Protein AF-A0A9E2EAE9-F1 (afdb_monomer)

pLDDT: mean 71.38, std 12.09, range [46.88, 89.88]

Radius of gyration: 16.49 Å; Cα contacts (8 Å, |Δi|>4): 16; chains: 1; bounding box: 27×34×46 Å

Nearest PDB structures (foldseek):
  6xdj-assembly1_A  TM=5.184E-01  e=8.277E+00  Serratia sp. FS14

Sequence (67 aa):
MGGFGMFIMVGIIILIVIAVVNLTRGAGNEVSSRVDPKSSSLAILNERYARGEIDHSEYDERKNRLA

Mean predicted aligned error: 13.16 Å

Solvent-accessible surface area (backbone atoms only — not comparable to full-atom values): 4128 Å² total; per-residue (Å²): 142,74,62,68,64,55,55,51,54,53,50,51,54,52,50,51,52,52,51,53,52,52,55,51,62,68,61,66,80,74,75,92,72,93,71,58,74,71,56,50,54,53,49,53,50,50,50,37,44,76,69,62,79,42,53,74,71,59,48,53,58,51,48,67,74,67,109

Structure (mmCIF, N/CA/C/O backbone):
data_AF-A0A9E2EAE9-F1
#
_entry.id   AF-A0A9E2EAE9-F1
#
loop_
_atom_site.group_PDB
_atom_site.id
_atom_site.type_symbol
_atom_site.label_atom_id
_atom_site.label_alt_id
_atom_site.label_comp_id
_atom_site.label_asym_id
_atom_site.label_entity_id
_atom_site.label_seq_id
_atom_site.pdbx_PDB_ins_code
_atom_site.Cartn_x
_atom_site.Cartn_y
_atom_site.Cartn_z
_atom_site.occupancy
_atom_site.B_iso_or_equiv
_atom_site.auth_seq_id
_atom_site.auth_comp_id
_atom_site.auth_asym_id
_atom_site.auth_atom_id
_atom_site.pdbx_PDB_model_num
ATOM 1 N N . MET A 1 1 ? 5.282 -16.898 -29.066 1.00 53.66 1 MET A N 1
ATOM 2 C CA . MET A 1 1 ? 6.221 -15.913 -28.484 1.00 53.66 1 MET A CA 1
A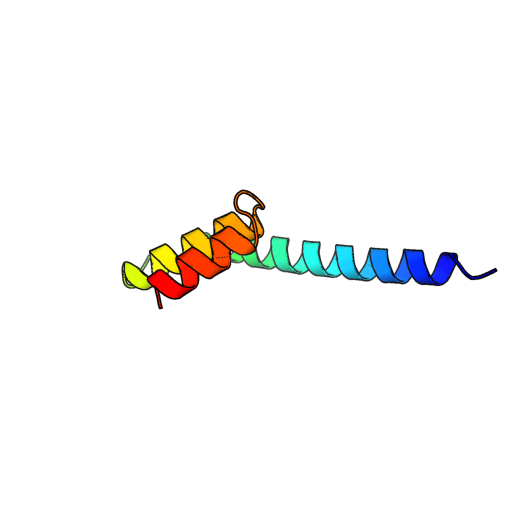TOM 3 C C . MET A 1 1 ? 5.412 -14.767 -27.874 1.00 53.66 1 MET A C 1
ATOM 5 O O . MET A 1 1 ? 5.147 -13.802 -28.568 1.00 53.66 1 MET A O 1
ATOM 9 N N . GLY A 1 2 ? 4.916 -14.900 -26.636 1.00 61.66 2 GLY A N 1
ATOM 10 C CA . GLY A 1 2 ? 4.008 -13.895 -26.040 1.00 61.66 2 GLY A CA 1
ATOM 11 C C . GLY A 1 2 ? 4.109 -13.706 -24.521 1.00 61.66 2 GLY A C 1
ATOM 12 O O . GLY A 1 2 ? 3.429 -12.850 -23.977 1.00 61.66 2 GLY A O 1
ATOM 13 N N . GLY A 1 3 ? 4.962 -14.463 -23.822 1.00 65.88 3 GLY A N 1
ATOM 14 C CA . GLY A 1 3 ? 5.096 -14.352 -22.362 1.00 65.88 3 GLY A CA 1
ATOM 15 C C . GLY A 1 3 ? 6.008 -13.212 -21.902 1.00 65.88 3 GLY A C 1
ATOM 16 O O . GLY A 1 3 ? 5.798 -12.648 -20.836 1.00 65.88 3 GLY A O 1
ATOM 17 N N . PHE A 1 4 ? 6.996 -12.826 -22.716 1.00 72.25 4 PHE A N 1
ATOM 18 C CA . PHE A 1 4 ? 8.039 -11.879 -22.302 1.00 72.25 4 PHE A CA 1
ATOM 19 C C . PHE A 1 4 ? 7.489 -10.474 -22.002 1.00 72.25 4 PHE A C 1
ATOM 21 O O . PHE A 1 4 ? 7.918 -9.833 -21.048 1.00 72.25 4 PHE A O 1
ATOM 28 N N . GLY A 1 5 ? 6.473 -10.029 -22.751 1.00 77.69 5 GLY A N 1
ATOM 29 C CA . GLY A 1 5 ? 5.798 -8.753 -22.494 1.00 77.69 5 GLY A CA 1
ATOM 30 C C . GLY A 1 5 ? 5.032 -8.727 -21.166 1.00 77.69 5 GLY A C 1
ATOM 31 O O . GLY A 1 5 ? 5.023 -7.705 -20.485 1.00 77.69 5 GLY A O 1
ATOM 32 N N . MET A 1 6 ? 4.454 -9.859 -20.751 1.00 76.56 6 MET A N 1
A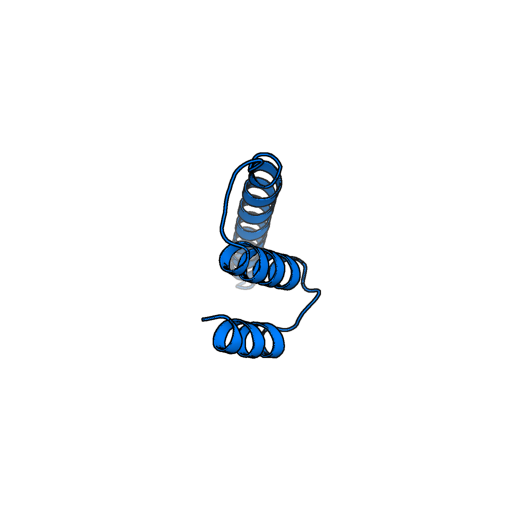TOM 33 C CA . MET A 1 6 ? 3.706 -9.965 -19.494 1.00 76.56 6 MET A CA 1
ATOM 34 C C . MET A 1 6 ? 4.635 -9.895 -18.278 1.00 76.56 6 MET A C 1
ATOM 36 O O . MET A 1 6 ? 4.341 -9.188 -17.317 1.00 76.56 6 MET A O 1
ATOM 40 N N . PHE A 1 7 ? 5.790 -10.563 -18.342 1.00 80.81 7 PHE A N 1
ATOM 41 C CA . PHE A 1 7 ? 6.790 -10.500 -17.273 1.00 80.81 7 PHE A CA 1
ATOM 42 C C . PHE A 1 7 ? 7.367 -9.093 -17.098 1.00 80.81 7 PHE A C 1
ATOM 44 O O . PHE A 1 7 ? 7.528 -8.641 -15.966 1.00 80.81 7 PHE A O 1
ATOM 51 N N . ILE A 1 8 ? 7.613 -8.372 -18.197 1.00 84.88 8 ILE A N 1
ATOM 52 C CA . ILE A 1 8 ? 8.060 -6.972 -18.137 1.00 84.88 8 ILE A CA 1
ATOM 53 C C . ILE A 1 8 ? 6.982 -6.084 -17.506 1.00 84.88 8 ILE A C 1
ATOM 55 O O . ILE A 1 8 ? 7.296 -5.271 -16.640 1.00 84.88 8 ILE A O 1
ATOM 59 N N . MET A 1 9 ? 5.712 -6.270 -17.876 1.00 82.50 9 MET A N 1
ATOM 60 C CA . MET A 1 9 ? 4.608 -5.497 -17.302 1.00 82.50 9 MET A CA 1
ATOM 61 C C . MET A 1 9 ? 4.489 -5.708 -15.783 1.00 82.50 9 MET A C 1
ATOM 63 O O . MET A 1 9 ? 4.377 -4.741 -15.032 1.00 82.50 9 MET A O 1
ATOM 67 N N . VAL A 1 10 ? 4.583 -6.958 -15.318 1.00 85.19 10 VAL A N 1
ATOM 68 C CA . VAL A 1 10 ? 4.561 -7.292 -13.883 1.00 85.19 10 VAL A CA 1
ATOM 69 C C . VAL A 1 10 ? 5.785 -6.723 -13.159 1.00 85.19 10 VAL A C 1
ATOM 71 O O . VAL A 1 10 ? 5.646 -6.157 -12.076 1.00 85.19 10 VAL A O 1
ATOM 74 N N . GLY A 1 11 ? 6.971 -6.796 -13.770 1.00 89.88 11 GLY A N 1
ATOM 75 C CA . GLY A 1 11 ? 8.191 -6.203 -13.218 1.00 89.88 11 GLY A CA 1
ATOM 76 C C . GLY A 1 11 ? 8.085 -4.687 -13.023 1.00 89.88 11 GLY A C 1
ATOM 77 O O . GLY A 1 11 ? 8.495 -4.175 -11.982 1.00 89.88 11 GLY A O 1
ATOM 78 N N . ILE A 1 12 ? 7.473 -3.976 -13.977 1.00 88.56 12 ILE A N 1
ATOM 79 C CA . ILE A 1 12 ? 7.228 -2.527 -13.879 1.00 88.56 12 ILE A CA 1
ATOM 80 C C . ILE A 1 12 ? 6.276 -2.209 -12.720 1.00 88.56 12 ILE A C 1
ATOM 82 O O . ILE A 1 12 ? 6.554 -1.298 -11.942 1.00 88.56 12 ILE A O 1
ATOM 86 N N . ILE A 1 13 ? 5.192 -2.974 -12.557 1.00 86.75 13 ILE A N 1
ATOM 87 C CA . ILE A 1 13 ? 4.243 -2.786 -11.447 1.00 86.75 13 ILE A CA 1
ATOM 88 C C . ILE A 1 13 ? 4.949 -2.961 -10.096 1.00 86.75 13 ILE A C 1
ATOM 90 O O . ILE A 1 13 ? 4.802 -2.119 -9.211 1.00 86.75 13 ILE A O 1
ATOM 94 N N . ILE A 1 14 ? 5.762 -4.010 -9.949 1.00 88.06 14 ILE A N 1
ATOM 95 C CA . ILE A 1 14 ? 6.519 -4.273 -8.716 1.00 88.06 14 ILE A CA 1
ATOM 96 C C . ILE A 1 14 ? 7.497 -3.129 -8.417 1.00 88.06 14 ILE A C 1
ATOM 98 O O . ILE A 1 14 ? 7.577 -2.672 -7.277 1.00 88.06 14 ILE A O 1
ATOM 102 N N . LEU A 1 15 ? 8.203 -2.622 -9.432 1.00 89.75 15 LEU A N 1
ATOM 103 C CA . LEU A 1 15 ? 9.114 -1.484 -9.275 1.00 89.75 15 LEU A CA 1
ATOM 104 C C . LEU A 1 15 ? 8.395 -0.224 -8.788 1.00 89.75 15 LEU A C 1
ATOM 106 O O . LEU A 1 15 ? 8.902 0.460 -7.899 1.00 89.75 15 LEU A O 1
ATOM 110 N N . ILE A 1 16 ? 7.210 0.064 -9.334 1.00 87.50 16 ILE A N 1
ATOM 111 C CA . ILE A 1 16 ? 6.391 1.207 -8.915 1.00 87.50 16 ILE A CA 1
ATOM 112 C C .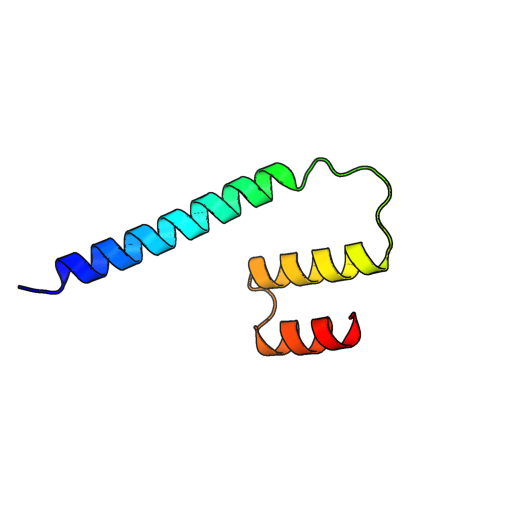 ILE A 1 16 ? 5.975 1.055 -7.449 1.00 87.50 16 ILE A C 1
ATOM 114 O O . ILE A 1 16 ? 6.128 2.001 -6.676 1.00 87.50 16 ILE A O 1
ATOM 118 N N . VAL A 1 17 ? 5.517 -0.132 -7.037 1.00 84.94 17 VAL A N 1
ATOM 119 C CA . VAL A 1 17 ? 5.150 -0.404 -5.636 1.00 84.94 17 VAL A CA 1
ATOM 120 C C . VAL A 1 17 ? 6.345 -0.178 -4.709 1.00 84.94 17 VAL A C 1
ATOM 122 O O . VAL A 1 17 ? 6.217 0.528 -3.712 1.00 84.94 17 VAL A O 1
ATOM 125 N N . ILE A 1 18 ? 7.525 -0.702 -5.053 1.00 82.38 18 ILE A N 1
ATOM 126 C CA . ILE A 1 18 ? 8.743 -0.524 -4.248 1.00 82.38 18 ILE A CA 1
ATOM 127 C C . ILE A 1 18 ? 9.137 0.955 -4.160 1.00 82.38 18 ILE A C 1
ATOM 129 O O . ILE A 1 18 ? 9.479 1.426 -3.076 1.00 82.38 18 ILE A O 1
ATOM 133 N N . ALA A 1 19 ? 9.066 1.698 -5.267 1.00 81.69 19 ALA A N 1
ATOM 134 C CA . ALA A 1 19 ? 9.376 3.124 -5.289 1.00 81.69 19 ALA A CA 1
ATOM 135 C C . ALA A 1 19 ? 8.435 3.920 -4.373 1.00 81.69 19 ALA A C 1
ATOM 137 O O . ALA A 1 19 ? 8.903 4.705 -3.550 1.00 81.69 19 ALA A O 1
ATOM 138 N N . VAL A 1 20 ? 7.125 3.662 -4.449 1.00 80.12 20 VAL A N 1
ATOM 139 C CA . VAL A 1 20 ? 6.119 4.300 -3.584 1.00 80.12 20 VAL A CA 1
ATOM 140 C C . VAL A 1 20 ? 6.340 3.929 -2.115 1.00 80.12 20 VAL A C 1
ATOM 142 O O . VAL A 1 20 ? 6.310 4.802 -1.249 1.00 80.12 20 VAL A O 1
ATOM 145 N N . VAL A 1 21 ? 6.627 2.660 -1.816 1.00 76.06 21 VAL A N 1
ATOM 146 C CA . VAL A 1 21 ? 6.908 2.183 -0.450 1.00 76.06 21 VAL A CA 1
ATOM 147 C C . VAL A 1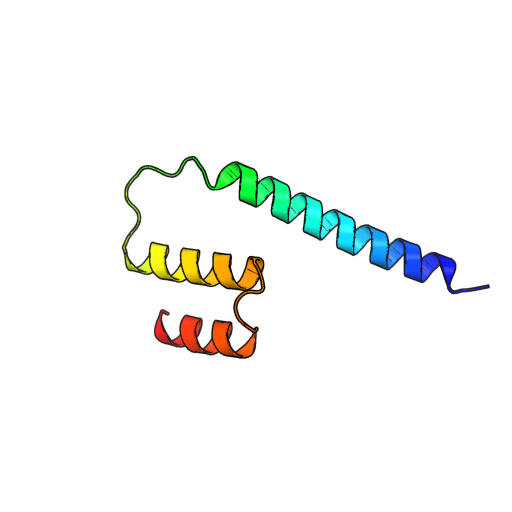 21 ? 8.177 2.819 0.122 1.00 76.06 21 VAL A C 1
ATOM 149 O O . VAL A 1 21 ? 8.214 3.168 1.299 1.00 76.06 21 VAL A O 1
ATOM 152 N N . ASN A 1 22 ? 9.221 3.001 -0.686 1.00 73.94 22 ASN A N 1
ATOM 153 C CA . ASN A 1 22 ? 10.470 3.615 -0.236 1.00 73.94 22 ASN A CA 1
ATOM 154 C C . ASN A 1 22 ? 10.300 5.128 -0.003 1.00 73.94 22 ASN A C 1
ATOM 156 O O . ASN A 1 22 ? 10.732 5.652 1.022 1.00 73.94 22 ASN A O 1
ATOM 160 N N . LEU A 1 23 ? 9.564 5.810 -0.887 1.00 66.75 23 LEU A N 1
ATOM 161 C CA . LEU A 1 23 ? 9.259 7.236 -0.748 1.00 66.75 23 LEU A CA 1
ATOM 162 C C . LEU A 1 23 ? 8.364 7.522 0.470 1.00 66.75 23 LEU A C 1
ATOM 164 O O . LEU A 1 23 ? 8.588 8.485 1.198 1.00 66.75 23 LEU A O 1
ATOM 168 N N . THR A 1 24 ? 7.387 6.651 0.736 1.00 63.09 24 THR A N 1
ATOM 169 C CA . THR A 1 24 ? 6.501 6.763 1.909 1.00 63.09 24 THR A CA 1
ATOM 170 C C . THR A 1 24 ? 7.199 6.381 3.216 1.00 63.09 24 THR A C 1
ATOM 172 O O . THR A 1 24 ? 6.984 7.041 4.229 1.00 63.09 24 THR A O 1
ATOM 175 N N . ARG A 1 25 ? 8.100 5.387 3.209 1.00 59.50 25 ARG A N 1
ATOM 176 C CA . ARG A 1 25 ? 8.949 5.059 4.373 1.00 59.50 25 ARG A CA 1
ATOM 177 C C . ARG A 1 25 ? 9.956 6.153 4.712 1.00 59.50 25 ARG A C 1
ATOM 179 O O . ARG A 1 25 ? 10.220 6.366 5.890 1.00 59.50 25 ARG A O 1
ATOM 186 N N . GLY A 1 26 ? 10.504 6.846 3.714 1.00 48.97 26 GLY A N 1
ATOM 187 C CA . GLY A 1 26 ? 11.400 7.985 3.931 1.00 48.97 26 GLY A CA 1
ATOM 188 C C . GLY A 1 26 ? 10.691 9.207 4.525 1.00 48.97 26 GLY A C 1
ATOM 189 O O . GLY A 1 26 ? 11.284 9.928 5.319 1.00 48.97 26 GLY A O 1
ATOM 190 N N . ALA A 1 27 ? 9.411 9.406 4.198 1.00 53.78 27 ALA A N 1
ATOM 191 C CA . ALA A 1 27 ? 8.622 10.553 4.653 1.00 53.78 27 ALA A CA 1
ATOM 192 C C . ALA A 1 27 ? 7.952 10.369 6.034 1.00 53.78 27 ALA A C 1
ATOM 194 O O . ALA A 1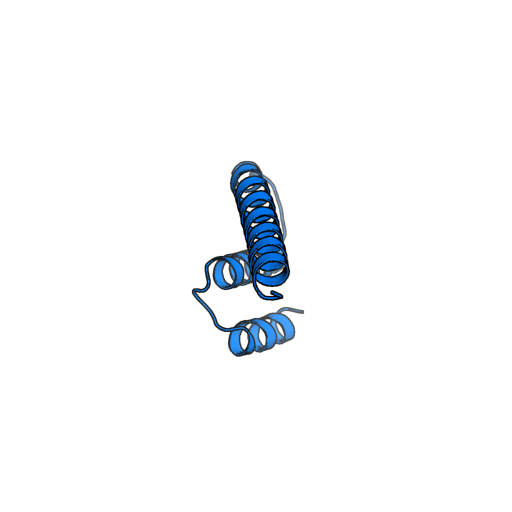 27 ? 7.450 11.333 6.606 1.00 53.78 27 ALA A O 1
ATOM 195 N N . GLY A 1 28 ? 7.934 9.152 6.591 1.00 51.28 28 GLY A N 1
ATOM 196 C CA . GLY A 1 28 ? 7.239 8.845 7.851 1.00 51.28 28 GLY A CA 1
ATOM 197 C C . GLY A 1 28 ? 7.979 9.225 9.141 1.00 51.28 28 GLY A C 1
ATOM 198 O O . GLY A 1 28 ? 7.389 9.141 10.214 1.00 51.28 28 GLY A O 1
ATOM 199 N N . ASN A 1 29 ? 9.247 9.645 9.067 1.00 50.25 29 ASN A N 1
ATOM 200 C CA . ASN A 1 29 ? 10.065 9.927 10.257 1.00 50.25 29 ASN A CA 1
ATOM 201 C C . ASN A 1 29 ? 10.041 11.395 10.721 1.00 50.25 29 ASN A C 1
ATOM 203 O O . ASN A 1 29 ? 10.706 11.722 11.701 1.00 50.25 29 ASN A O 1
ATOM 207 N N . GLU A 1 30 ? 9.272 12.279 10.075 1.00 50.84 30 GLU A N 1
ATOM 208 C CA . GLU A 1 30 ? 9.299 13.717 10.384 1.00 50.84 30 GLU A CA 1
ATOM 209 C C . GLU A 1 30 ? 7.905 14.347 10.538 1.00 50.84 30 GLU A C 1
ATOM 211 O O . GLU A 1 30 ? 7.633 15.429 10.034 1.00 50.84 30 GLU A O 1
ATOM 216 N N . VAL A 1 31 ? 6.994 13.701 11.272 1.00 51.88 31 VAL A N 1
AT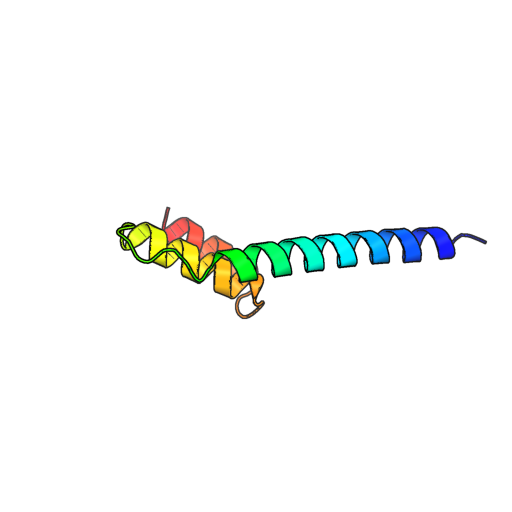OM 217 C CA . VAL A 1 31 ? 5.781 14.389 11.765 1.00 51.88 31 VAL A CA 1
ATOM 218 C C . VAL A 1 31 ? 5.697 14.277 13.281 1.00 51.88 31 VAL A C 1
ATOM 220 O O . VAL A 1 31 ? 4.742 13.794 13.882 1.00 51.88 31 VAL A O 1
ATOM 223 N N . SER A 1 32 ? 6.738 14.805 13.919 1.00 53.78 32 SER A N 1
ATOM 224 C CA . SER A 1 32 ? 6.611 15.391 15.247 1.00 53.78 32 SER A CA 1
ATOM 225 C C . SER A 1 32 ? 5.836 16.700 15.106 1.00 53.78 32 SER A C 1
ATOM 227 O O . SER A 1 32 ? 6.460 17.740 14.931 1.00 53.78 32 SER A O 1
ATOM 229 N N . SER A 1 33 ? 4.498 16.665 15.123 1.00 50.72 33 SER A N 1
ATOM 230 C CA . SER A 1 33 ? 3.636 17.720 15.699 1.00 50.72 33 SER A CA 1
ATOM 231 C C . SER A 1 33 ? 2.160 17.543 15.324 1.00 50.72 33 SER A C 1
ATOM 233 O O . SER A 1 33 ? 1.761 17.775 14.190 1.00 50.72 33 SER A O 1
ATOM 235 N N . ARG A 1 34 ? 1.341 17.274 16.350 1.00 55.34 34 ARG A N 1
ATOM 236 C CA . ARG A 1 34 ? -0.074 17.683 16.463 1.00 55.34 34 ARG A CA 1
ATOM 237 C C . ARG A 1 34 ? -1.049 17.166 15.399 1.00 55.34 34 ARG A C 1
ATOM 239 O O . ARG A 1 34 ? -1.665 17.968 14.703 1.00 55.34 34 ARG A O 1
ATOM 246 N N . VAL A 1 35 ? -1.296 15.860 15.345 1.00 46.88 35 VAL A N 1
ATOM 247 C CA . VAL A 1 35 ? -2.438 15.351 14.570 1.00 46.88 35 VAL A CA 1
ATOM 248 C C . VAL A 1 35 ? -3.334 14.505 15.462 1.00 46.88 35 VAL A C 1
ATOM 250 O O . VAL A 1 35 ? -2.858 13.648 16.206 1.00 46.88 35 VAL A O 1
ATOM 253 N N . ASP A 1 36 ? -4.627 14.816 15.424 1.00 53.91 36 ASP A N 1
ATOM 254 C CA . ASP A 1 36 ? -5.717 14.196 16.166 1.00 53.91 36 ASP A CA 1
ATOM 255 C C . ASP A 1 36 ? -5.540 12.687 16.406 1.00 53.91 36 ASP A C 1
ATOM 257 O O . ASP A 1 36 ? -5.211 11.953 15.468 1.00 53.91 36 ASP A O 1
ATOM 261 N N . PRO A 1 37 ? -5.862 12.168 17.606 1.00 56.22 37 PRO A N 1
ATOM 262 C CA . PRO A 1 37 ? -5.760 10.736 17.912 1.00 56.22 37 PRO A CA 1
ATOM 263 C C . PRO A 1 37 ? -6.565 9.841 16.946 1.00 56.22 37 PRO A C 1
ATOM 265 O O . PRO A 1 37 ? -6.205 8.682 16.725 1.00 56.22 37 PRO A O 1
ATOM 268 N N . LYS A 1 38 ? -7.610 10.386 16.303 1.00 55.31 38 LYS A N 1
ATOM 269 C CA . LYS A 1 38 ? -8.405 9.709 15.260 1.00 55.31 38 LYS A CA 1
ATOM 270 C C . LYS A 1 38 ? -7.643 9.547 13.933 1.00 55.31 38 LYS A C 1
ATOM 272 O O . LYS A 1 38 ? -7.797 8.546 13.242 1.00 55.31 38 LYS A O 1
ATOM 277 N N . SER A 1 39 ? -6.779 10.502 13.592 1.00 57.25 39 SER A N 1
ATOM 278 C CA . SER A 1 39 ? -5.940 10.431 12.388 1.00 57.25 39 SER A CA 1
ATOM 279 C C . SER A 1 39 ? -4.764 9.467 12.569 1.00 57.25 39 SER A C 1
ATOM 281 O O . SER A 1 39 ? -4.438 8.713 11.655 1.00 57.25 39 SER A O 1
ATOM 283 N N . SER A 1 40 ? -4.188 9.417 13.777 1.00 63.94 40 SER A N 1
ATOM 284 C CA . SER A 1 40 ? -3.113 8.485 14.128 1.00 63.94 40 SER A CA 1
ATOM 285 C C . SER A 1 40 ? -3.585 7.031 14.054 1.00 63.94 40 SER A C 1
ATOM 287 O O . SER A 1 40 ? -2.885 6.178 13.517 1.00 63.94 40 SER A O 1
ATOM 289 N N . SER A 1 41 ? -4.808 6.747 14.504 1.00 70.06 41 SER A N 1
ATOM 290 C CA . SER A 1 41 ? -5.368 5.392 14.454 1.00 70.06 41 SER A CA 1
ATOM 291 C C . SER A 1 41 ? -5.624 4.907 13.020 1.00 70.06 41 SER A C 1
ATOM 293 O O . SER A 1 41 ? -5.297 3.760 12.709 1.00 70.06 41 SER A O 1
ATOM 295 N N . LEU A 1 42 ? -6.110 5.773 12.121 1.00 7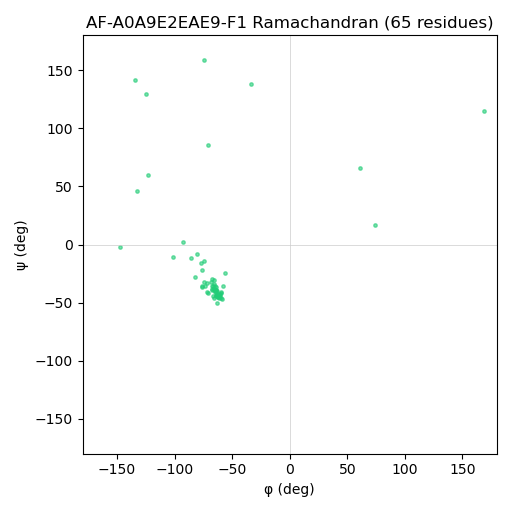4.12 42 LEU A N 1
ATOM 296 C CA . LEU A 1 42 ? -6.205 5.456 10.687 1.00 74.12 42 LEU A CA 1
ATOM 297 C C . LEU A 1 42 ? -4.829 5.313 10.021 1.00 74.12 42 LEU A C 1
ATOM 299 O O . LEU A 1 42 ? -4.643 4.419 9.196 1.00 74.12 42 LEU A O 1
ATOM 303 N N . ALA A 1 43 ? -3.855 6.149 10.391 1.00 73.31 43 ALA A N 1
ATOM 304 C CA . ALA A 1 43 ? -2.491 6.058 9.875 1.00 73.31 43 ALA A CA 1
ATOM 305 C C . ALA A 1 43 ? -1.819 4.732 10.269 1.00 73.31 43 ALA A C 1
ATOM 307 O O . ALA A 1 43 ? -1.261 4.056 9.410 1.00 73.31 43 ALA A O 1
ATOM 308 N N . ILE A 1 44 ? -1.962 4.303 11.527 1.00 79.88 44 ILE A N 1
ATOM 309 C CA . ILE A 1 44 ? -1.453 3.011 12.017 1.00 79.88 44 ILE A CA 1
ATOM 310 C C . ILE A 1 44 ? -2.157 1.838 11.318 1.00 79.88 44 ILE A C 1
ATOM 312 O O . ILE A 1 44 ? -1.541 0.807 11.042 1.00 79.88 44 ILE A O 1
ATOM 316 N N . LEU A 1 45 ? -3.456 1.963 11.032 1.00 78.50 45 LEU A N 1
ATOM 317 C CA . LEU A 1 45 ? -4.197 0.940 10.295 1.00 78.50 45 LEU A CA 1
ATOM 318 C C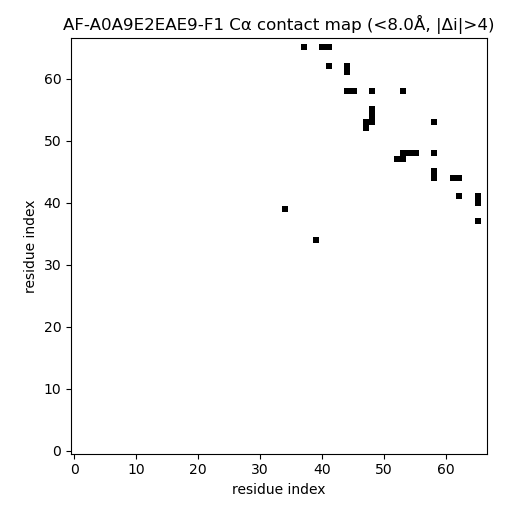 . LEU A 1 45 ? -3.687 0.816 8.849 1.00 78.50 45 LEU A C 1
ATOM 320 O O . LEU A 1 45 ? -3.412 -0.290 8.392 1.00 78.50 45 LEU A O 1
ATOM 324 N N . ASN A 1 46 ? -3.495 1.942 8.158 1.00 77.06 46 ASN A N 1
ATOM 325 C CA . ASN A 1 46 ? -2.896 1.977 6.821 1.00 77.06 46 ASN A CA 1
ATOM 326 C C . ASN A 1 46 ? -1.480 1.400 6.817 1.00 77.06 46 ASN A C 1
ATOM 328 O O . ASN A 1 46 ? -1.127 0.649 5.912 1.00 77.06 46 ASN A O 1
ATOM 332 N N . GLU A 1 47 ? -0.680 1.723 7.832 1.00 76.19 47 GLU A N 1
ATOM 333 C CA . GLU A 1 47 ? 0.681 1.217 7.961 1.00 76.19 47 GLU A CA 1
ATOM 334 C C . GLU A 1 47 ? 0.701 -0.310 8.100 1.00 76.19 47 GLU A C 1
ATOM 336 O O . GLU A 1 47 ? 1.466 -0.976 7.406 1.00 76.19 47 GLU A O 1
ATOM 341 N N . ARG A 1 48 ? -0.173 -0.886 8.936 1.00 78.69 48 ARG A N 1
ATOM 342 C CA . ARG A 1 48 ? -0.260 -2.345 9.112 1.00 78.69 48 ARG A CA 1
ATOM 343 C C . ARG A 1 48 ? -0.769 -3.069 7.870 1.00 78.69 48 ARG A C 1
ATOM 345 O O . ARG A 1 48 ? -0.266 -4.145 7.556 1.00 78.69 48 ARG A O 1
ATOM 352 N N . TYR A 1 49 ? -1.700 -2.467 7.133 1.00 76.25 49 TYR A N 1
ATOM 353 C CA . TYR A 1 49 ? -2.154 -2.998 5.846 1.00 76.25 49 TYR A CA 1
ATOM 354 C C . TYR A 1 49 ? -1.041 -2.948 4.794 1.00 76.25 49 TYR A C 1
ATOM 356 O O . TYR A 1 49 ? -0.775 -3.941 4.124 1.00 76.25 49 TYR A O 1
ATOM 364 N N . ALA A 1 50 ? -0.307 -1.835 4.714 1.00 77.81 50 ALA A N 1
ATOM 365 C CA . ALA A 1 50 ? 0.841 -1.696 3.818 1.00 77.81 50 ALA A CA 1
ATOM 366 C C . ALA A 1 50 ? 2.005 -2.637 4.184 1.00 77.81 50 ALA A C 1
ATOM 368 O O . ALA A 1 50 ? 2.746 -3.073 3.305 1.00 77.81 50 ALA A O 1
ATOM 369 N N . ARG A 1 51 ? 2.160 -2.971 5.472 1.00 74.19 51 ARG A N 1
ATOM 370 C CA . ARG A 1 51 ? 3.093 -4.000 5.960 1.00 74.19 51 ARG A CA 1
ATOM 371 C C . ARG A 1 51 ? 2.610 -5.430 5.681 1.00 74.19 51 ARG A C 1
ATOM 373 O O . ARG A 1 51 ? 3.418 -6.347 5.783 1.00 74.19 51 ARG A O 1
ATOM 380 N N . GLY A 1 52 ? 1.336 -5.622 5.325 1.00 75.00 52 GLY A N 1
ATOM 381 C CA . GLY A 1 52 ? 0.719 -6.937 5.128 1.00 75.00 52 GLY A CA 1
ATOM 382 C C . GLY A 1 52 ? 0.434 -7.692 6.432 1.00 75.00 52 GLY A C 1
ATOM 383 O O . GLY A 1 52 ? 0.226 -8.899 6.401 1.00 75.00 52 GLY A O 1
ATOM 384 N N . GLU A 1 53 ? 0.442 -7.002 7.578 1.00 79.19 53 GLU A N 1
ATOM 385 C CA . GLU A 1 53 ? 0.146 -7.591 8.896 1.00 79.19 53 GLU A CA 1
ATOM 386 C C . GLU A 1 53 ? -1.356 -7.819 9.118 1.00 79.19 53 GLU A C 1
ATOM 388 O O . GLU A 1 53 ? -1.744 -8.539 10.033 1.00 79.19 53 GLU A O 1
ATOM 393 N N . ILE A 1 54 ? -2.195 -7.191 8.294 1.00 78.44 54 ILE A N 1
ATOM 394 C CA . ILE A 1 54 ? -3.653 -7.316 8.306 1.00 78.44 54 ILE A CA 1
ATOM 395 C C . ILE A 1 54 ? -4.164 -7.506 6.883 1.00 78.44 54 ILE A C 1
ATOM 397 O O . ILE A 1 54 ? -3.670 -6.882 5.941 1.00 78.44 54 ILE A O 1
ATOM 401 N N . ASP A 1 55 ? -5.168 -8.365 6.748 1.00 77.50 55 ASP A N 1
ATOM 402 C CA . ASP A 1 55 ? -5.823 -8.656 5.478 1.00 77.50 55 ASP A CA 1
ATOM 403 C C . ASP A 1 55 ? -6.752 -7.507 5.041 1.00 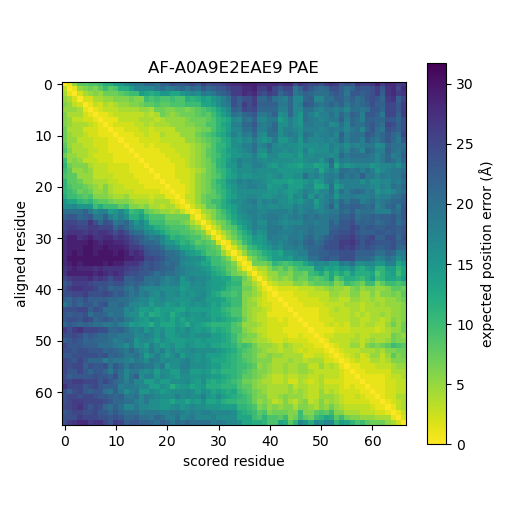77.50 55 ASP A C 1
ATOM 405 O O . ASP A 1 55 ? -7.214 -6.704 5.860 1.00 77.50 55 ASP A O 1
ATOM 409 N N . HIS A 1 56 ? -7.055 -7.433 3.742 1.00 75.69 56 HIS A N 1
ATOM 410 C CA . HIS A 1 56 ? -7.936 -6.401 3.187 1.00 75.69 56 HIS A CA 1
ATOM 411 C C . HIS A 1 56 ? -9.326 -6.412 3.846 1.00 75.69 56 HIS A C 1
ATOM 413 O O . HIS A 1 56 ? -9.896 -5.341 4.083 1.00 75.69 56 HIS A O 1
ATOM 419 N N . SER A 1 57 ? -9.857 -7.588 4.197 1.00 75.75 57 SER A N 1
ATOM 420 C CA . SER A 1 57 ? -11.154 -7.679 4.883 1.00 75.75 57 SER A CA 1
ATOM 421 C C . SER A 1 57 ? -11.129 -7.020 6.270 1.00 75.75 57 SER A C 1
ATOM 423 O O . SER A 1 57 ? -12.044 -6.280 6.632 1.00 75.75 57 SER A O 1
ATOM 425 N N . GLU A 1 58 ? -10.042 -7.209 7.019 1.00 76.94 58 GLU A N 1
ATOM 426 C CA . GLU A 1 58 ? -9.851 -6.665 8.366 1.00 76.94 58 GLU A CA 1
ATOM 427 C C . GLU A 1 58 ? -9.563 -5.152 8.336 1.00 76.94 58 GLU A C 1
ATOM 429 O O . GLU A 1 58 ? -9.976 -4.404 9.232 1.00 76.94 58 GLU A O 1
ATOM 434 N N . TYR A 1 59 ? -8.887 -4.687 7.280 1.00 80.44 59 TYR A N 1
ATOM 435 C CA . TYR A 1 59 ? -8.651 -3.270 7.017 1.00 80.44 59 TYR A CA 1
ATOM 436 C C . TYR A 1 59 ? -9.963 -2.507 6.792 1.00 80.44 59 TYR A C 1
ATOM 438 O O . TYR A 1 59 ? -10.198 -1.494 7.458 1.00 80.44 59 TYR A O 1
ATOM 446 N N . ASP A 1 60 ? -10.842 -3.003 5.918 1.00 79.94 60 ASP A N 1
ATOM 447 C CA . ASP A 1 60 ? -12.106 -2.322 5.610 1.00 79.94 60 ASP A CA 1
ATOM 448 C C . ASP A 1 60 ? -13.054 -2.288 6.813 1.00 79.94 60 ASP A C 1
ATOM 450 O O . ASP A 1 60 ? -13.682 -1.261 7.086 1.00 79.94 60 ASP A O 1
ATOM 454 N N . GLU A 1 61 ? -13.111 -3.367 7.598 1.00 82.56 61 GLU A N 1
ATOM 455 C CA . GLU A 1 61 ? -13.967 -3.427 8.784 1.00 82.56 61 GLU A CA 1
ATOM 456 C C . GLU A 1 61 ? -13.531 -2.421 9.865 1.00 82.56 61 GLU A C 1
ATOM 458 O O . GLU A 1 61 ? -14.357 -1.779 10.522 1.00 82.56 61 GLU A O 1
ATOM 463 N N . ARG A 1 62 ? -12.217 -2.243 10.055 1.00 76.25 62 ARG A N 1
ATOM 464 C CA . ARG A 1 62 ? -11.670 -1.260 11.004 1.00 76.25 62 ARG A CA 1
ATOM 465 C C . ARG A 1 62 ? -11.748 0.166 10.477 1.00 76.25 62 ARG A C 1
ATOM 467 O O . ARG A 1 62 ? -12.032 1.072 11.257 1.00 76.25 62 ARG A O 1
ATOM 474 N N . LYS A 1 63 ? -11.557 0.368 9.173 1.00 77.38 63 LYS A N 1
ATOM 475 C CA . LYS A 1 63 ? -11.703 1.672 8.520 1.00 77.38 63 LYS A CA 1
ATOM 476 C C . LYS A 1 63 ? -13.130 2.201 8.648 1.00 77.38 63 LYS A C 1
ATOM 478 O O . LYS A 1 63 ? -13.296 3.356 9.020 1.00 77.38 63 LYS A O 1
ATOM 483 N N . ASN A 1 64 ? -14.144 1.360 8.435 1.00 75.94 64 ASN A N 1
ATOM 484 C CA . ASN A 1 64 ? -15.548 1.761 8.585 1.00 75.94 64 ASN A CA 1
ATOM 485 C C . ASN A 1 64 ? -15.945 2.073 10.035 1.00 75.94 64 ASN A C 1
ATOM 487 O O . ASN A 1 64 ? -16.819 2.901 10.259 1.00 75.94 64 ASN A O 1
ATOM 491 N N . ARG A 1 65 ? -15.308 1.437 11.026 1.00 70.44 65 ARG A N 1
ATOM 492 C CA . ARG A 1 65 ? -15.533 1.748 12.450 1.00 70.44 65 ARG A CA 1
ATOM 493 C C . ARG A 1 65 ? -14.845 3.038 12.909 1.00 70.44 65 ARG A C 1
ATOM 495 O O . ARG A 1 65 ? -15.237 3.599 13.928 1.00 70.44 65 ARG A O 1
ATOM 502 N N . LEU A 1 66 ? -13.808 3.471 12.193 1.00 66.25 66 LEU A N 1
ATOM 503 C CA . LEU A 1 66 ? -13.012 4.662 12.501 1.00 66.25 66 LEU A CA 1
ATOM 504 C C . LEU A 1 66 ? -13.371 5.880 11.632 1.00 66.25 66 LEU A C 1
ATOM 506 O O . LEU A 1 66 ? -12.892 6.970 11.941 1.00 66.25 66 LEU A O 1
ATOM 510 N N . ALA A 1 67 ? -14.171 5.714 10.573 1.00 58.62 67 ALA A N 1
ATOM 511 C CA . ALA A 1 67 ? -14.728 6.803 9.764 1.00 58.62 67 ALA A CA 1
ATOM 512 C C . ALA A 1 67 ? -15.709 7.642 10.600 1.00 58.62 67 ALA A C 1
ATOM 514 O O . ALA A 1 67 ? -15.479 8.871 10.721 1.00 58.62 67 ALA A O 1
#

Foldseek 3Di:
DPCVVVVVVVVVVVVVLVVVVVVVVVPPPPPPDDDDPLVVQLVVLVVCVSVVVDDPVRSVVVVVVSD

Secondary structure (DSSP, 8-state):
--SHHHHHHHHHHHHHHHHHHHHHHHHTT---S---HHHHHHHHHHHHHHTTSS-HHHHHHHHHHH-